Protein AF-A0ABD0RIA2-F1 (afdb_monomer)

Nearest PDB structures (foldseek):
  5v4l-assembly5_D  TM=9.833E-01  e=1.590E-05  Cryptococcus neoformans
  4ffx-assembly1_D  TM=9.810E-01  e=3.135E-05  Homo sapiens
  2j91-assembly1_D  TM=9.807E-01  e=5.396E-05  Homo sapiens
  4flc-assembly1_B  TM=9.853E-01  e=7.577E-05  Homo sapiens
  5nxa-assembly2_G  TM=9.116E-01  e=6.615E-05  Homo sapiens neanderthalensis

Foldseek 3Di:
DVVLQVVQVCCCPPVVDHRCSVVVLCPDPVNVVCNVVVVVVPPVVVVCPCVVVD

Solvent-accessible surface area (backbone atoms only — not comparable to full-atom values): 3421 Å² total; per-residue (Å²): 109,71,67,56,50,53,52,23,50,42,38,33,74,75,69,70,45,71,78,46,45,68,60,53,50,74,70,37,75,89,42,58,92,49,58,91,48,45,70,73,74,62,42,69,79,76,73,52,77,63,60,91,80,106

Organism: Cirrhinus mrigala (NCBI:txid683832)

Secondary structure (DSSP, 8-state):
-HHHHHHHHHIIIII-----HHHHHHH-GGGGGGGGGHHHHT-GGGGSTTGGG-

InterPro domains:
  IPR019468 Adenylosuccinate lyase C-terminal [PF10397] (6-54)

Radius of gyration: 14.19 Å; Cα contacts (8 Å, |Δi|>4): 24; chains: 1; bounding box: 34×29×30 Å

pLDDT: mean 94.4, std 3.67, range [74.75, 98.0]

Mean predicted aligned error: 3.45 Å

Structure (mmCIF, N/CA/C/O backbone):
data_AF-A0ABD0RIA2-F1
#
_entry.id   AF-A0ABD0RIA2-F1
#
loop_
_atom_site.group_PDB
_atom_site.id
_atom_site.type_symbol
_atom_site.label_atom_id
_atom_site.label_alt_id
_atom_site.label_comp_id
_atom_site.label_asym_id
_atom_site.label_entity_id
_atom_site.label_seq_id
_atom_site.pdbx_PDB_ins_code
_atom_site.Cartn_x
_atom_site.Cartn_y
_atom_site.Cartn_z
_atom_site.occupancy
_atom_site.B_iso_or_equiv
_atom_site.auth_seq_id
_atom_site.auth_comp_id
_atom_site.auth_asym_id
_atom_site.auth_atom_id
_atom_site.pdbx_PDB_model_num
ATOM 1 N N . ILE A 1 1 ? 2.505 9.811 -2.526 1.00 84.00 1 ILE A N 1
ATOM 2 C CA . ILE A 1 1 ? 2.221 8.802 -1.468 1.00 84.00 1 ILE A CA 1
ATOM 3 C C . ILE A 1 1 ? 2.046 9.384 -0.055 1.00 84.00 1 ILE A C 1
ATOM 5 O O . ILE A 1 1 ? 1.152 8.931 0.645 1.00 84.00 1 ILE A O 1
ATOM 9 N N . ARG A 1 2 ? 2.827 10.400 0.370 1.00 93.94 2 ARG A N 1
ATOM 10 C CA . ARG A 1 2 ? 2.780 10.982 1.736 1.00 93.94 2 ARG A CA 1
ATOM 11 C C . ARG A 1 2 ? 1.370 11.312 2.245 1.00 93.94 2 ARG A C 1
ATOM 13 O O . ARG A 1 2 ? 1.052 10.975 3.376 1.00 93.94 2 ARG A O 1
ATOM 20 N N . VAL A 1 3 ? 0.540 11.942 1.413 1.00 96.25 3 VAL A N 1
ATOM 21 C CA . VAL A 1 3 ? -0.836 12.312 1.78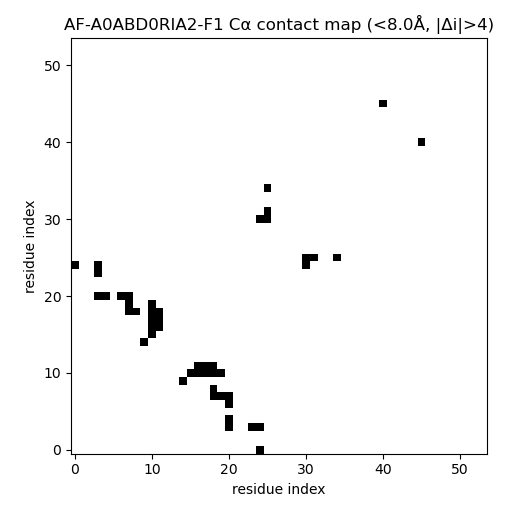4 1.00 96.25 3 VAL A CA 1
ATOM 22 C C . VAL A 1 3 ? -1.705 11.071 2.017 1.00 96.25 3 VAL A C 1
ATOM 24 O O . VAL A 1 3 ? -2.329 10.965 3.066 1.00 96.25 3 VAL A O 1
ATOM 27 N N . LEU A 1 4 ? -1.678 10.094 1.102 1.00 95.75 4 LEU A N 1
ATOM 28 C CA . LEU A 1 4 ? -2.424 8.836 1.253 1.00 95.75 4 LEU A CA 1
ATOM 29 C C . LEU A 1 4 ? -2.002 8.062 2.509 1.00 95.75 4 LEU A C 1
ATOM 31 O O . LEU A 1 4 ? -2.849 7.524 3.215 1.00 95.75 4 LEU A O 1
ATOM 35 N N . PHE A 1 5 ? -0.703 8.058 2.828 1.00 96.06 5 PHE A N 1
ATOM 36 C CA . PHE A 1 5 ? -0.186 7.435 4.048 1.00 96.06 5 PHE A CA 1
ATOM 37 C C . PHE A 1 5 ? -0.734 8.104 5.313 1.00 96.06 5 PHE A C 1
ATOM 39 O O . PHE A 1 5 ? -1.149 7.422 6.245 1.00 96.06 5 PHE A O 1
ATOM 46 N N . GLN A 1 6 ? -0.757 9.439 5.349 1.00 97.44 6 GLN A N 1
ATOM 47 C CA . GLN A 1 6 ? -1.297 10.186 6.488 1.00 97.44 6 GLN A CA 1
ATOM 48 C C . GLN A 1 6 ? -2.791 9.926 6.686 1.00 97.44 6 GLN A C 1
ATOM 50 O O . GLN A 1 6 ? -3.228 9.777 7.823 1.00 97.44 6 GLN A O 1
ATOM 55 N N . GLN A 1 7 ? -3.557 9.829 5.599 1.00 96.75 7 GLN A N 1
ATOM 56 C CA . GLN A 1 7 ? -4.984 9.523 5.670 1.00 96.75 7 GLN A CA 1
ATOM 57 C C . GLN A 1 7 ? -5.240 8.101 6.186 1.00 96.75 7 GLN A C 1
ATOM 59 O O . GLN A 1 7 ? -6.016 7.935 7.120 1.00 96.75 7 GLN A O 1
ATOM 64 N N . ALA A 1 8 ? -4.540 7.094 5.653 1.00 97.25 8 ALA A N 1
ATOM 65 C CA . ALA A 1 8 ? -4.660 5.717 6.138 1.00 97.25 8 ALA A CA 1
ATOM 66 C C . ALA A 1 8 ? -4.240 5.590 7.613 1.00 97.25 8 ALA A C 1
ATOM 68 O O . ALA A 1 8 ? -4.884 4.912 8.409 1.00 97.25 8 ALA A O 1
ATOM 69 N N . ALA A 1 9 ? -3.187 6.308 8.020 1.00 97.19 9 ALA A N 1
ATOM 70 C CA . ALA A 1 9 ? -2.771 6.358 9.417 1.00 97.19 9 ALA A CA 1
ATOM 71 C C . ALA A 1 9 ? -3.813 7.033 10.326 1.00 97.19 9 ALA A C 1
ATOM 73 O O . ALA A 1 9 ? -3.901 6.669 11.497 1.00 97.19 9 ALA A O 1
ATOM 74 N N . ALA A 1 10 ? -4.575 8.008 9.821 1.00 98.00 10 ALA A N 1
ATOM 75 C CA . ALA A 1 10 ? -5.656 8.636 10.574 1.00 98.00 10 ALA A CA 1
ATOM 76 C C . ALA A 1 10 ? -6.809 7.652 10.821 1.00 98.00 10 ALA A C 1
ATOM 78 O O . ALA A 1 10 ? -7.230 7.540 11.967 1.00 98.00 10 ALA A 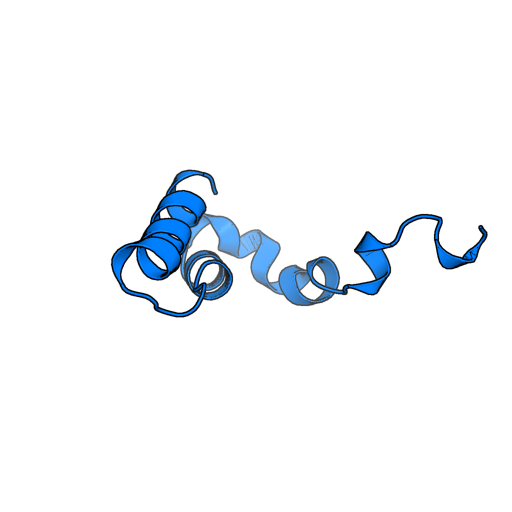O 1
ATOM 79 N N . VAL A 1 11 ? -7.223 6.875 9.811 1.00 97.56 11 VAL A N 1
ATOM 80 C CA . VAL A 1 11 ? -8.251 5.822 9.958 1.00 97.56 11 VAL A CA 1
ATOM 81 C C . VAL A 1 11 ? -7.862 4.831 11.058 1.00 97.56 11 VAL A C 1
ATOM 83 O O . VAL A 1 11 ? -8.628 4.582 11.985 1.00 97.56 11 VAL A O 1
ATOM 86 N N . VAL A 1 12 ? -6.621 4.342 11.036 1.00 97.50 12 VAL A N 1
ATOM 87 C CA . VAL A 1 12 ? -6.141 3.405 12.063 1.00 97.50 12 VAL A CA 1
ATOM 88 C C . VAL A 1 12 ? -6.107 4.054 13.448 1.00 97.50 12 VAL A C 1
ATOM 90 O O . VAL A 1 12 ? -6.584 3.483 14.424 1.00 97.50 12 VAL A O 1
ATOM 93 N N . LYS A 1 13 ? -5.517 5.248 13.562 1.00 97.50 13 LYS A N 1
ATOM 94 C CA . LYS A 1 13 ? -5.216 5.851 14.871 1.00 97.50 13 LYS A CA 1
ATOM 95 C C . LYS A 1 13 ? -6.405 6.542 15.526 1.00 97.50 13 LYS A C 1
ATOM 97 O O . LYS A 1 13 ? -6.443 6.602 16.749 1.00 97.50 13 LYS A O 1
ATOM 102 N N . GLN A 1 14 ? -7.295 7.131 14.735 1.00 97.81 14 GLN A N 1
ATOM 103 C CA . GLN A 1 14 ? -8.405 7.948 15.229 1.00 97.81 14 GLN A CA 1
ATOM 104 C C . GLN A 1 14 ? -9.721 7.177 15.218 1.00 97.81 14 GLN A C 1
ATOM 106 O O . GLN A 1 14 ? -10.527 7.339 16.127 1.00 97.81 14 GLN A O 1
ATOM 111 N N . GLU A 1 15 ? -9.929 6.329 14.212 1.00 96.25 15 GLU A N 1
ATOM 112 C CA . GLU A 1 15 ? -11.195 5.616 14.017 1.00 96.25 15 GLU A CA 1
ATOM 113 C C . GLU A 1 15 ? -11.105 4.153 14.476 1.00 96.25 15 GLU A C 1
ATOM 115 O O . GLU A 1 15 ? -12.125 3.480 14.587 1.00 96.25 15 GLU A O 1
ATOM 120 N N . GLY A 1 16 ? -9.894 3.655 14.767 1.00 96.88 16 GLY A N 1
ATOM 121 C CA . GLY A 1 16 ? -9.662 2.254 15.129 1.00 96.88 16 GLY A CA 1
ATOM 122 C C . GLY A 1 16 ? -9.920 1.282 13.974 1.00 96.88 16 GLY A C 1
ATOM 123 O O . GLY A 1 16 ? -10.147 0.100 14.217 1.00 96.88 16 GLY A O 1
ATOM 124 N N . GLY A 1 17 ? -9.933 1.784 12.736 1.00 96.88 17 GLY A N 1
ATOM 125 C CA . GLY A 1 17 ? -10.190 0.997 11.534 1.00 96.88 17 GLY A CA 1
ATOM 126 C C . GLY A 1 17 ? -8.946 0.303 10.980 1.00 96.88 17 GLY A C 1
ATOM 127 O O . GLY A 1 17 ? -7.823 0.496 11.451 1.00 96.88 17 GLY A O 1
ATOM 128 N N . ASP A 1 18 ? -9.147 -0.479 9.922 1.00 97.56 18 ASP A N 1
ATOM 129 C CA . ASP A 1 18 ? -8.059 -1.141 9.206 1.00 97.56 18 ASP A CA 1
ATOM 130 C C . ASP A 1 18 ? -7.239 -0.157 8.362 1.00 97.56 18 ASP A C 1
ATOM 132 O O . ASP A 1 18 ? -7.717 0.886 7.908 1.00 97.56 18 ASP A O 1
ATOM 136 N N . ASN A 1 19 ? -5.978 -0.509 8.102 1.00 96.69 19 ASN A N 1
ATOM 137 C CA . ASN A 1 19 ? -5.131 0.272 7.208 1.00 96.69 19 ASN A CA 1
ATOM 138 C C . ASN A 1 19 ? -5.564 0.075 5.748 1.00 96.69 19 ASN A C 1
ATOM 140 O O . ASN A 1 19 ? -5.388 -0.997 5.170 1.00 96.69 19 ASN A O 1
ATOM 144 N N . ASP A 1 20 ? -6.065 1.141 5.133 1.00 97.06 20 ASP A N 1
ATOM 145 C CA . ASP A 1 20 ? -6.617 1.146 3.780 1.00 97.06 20 ASP A CA 1
ATOM 146 C C . ASP A 1 20 ? -5.668 1.740 2.717 1.00 97.06 20 ASP A C 1
ATOM 148 O O . ASP A 1 20 ? -6.087 2.009 1.587 1.00 97.06 20 ASP A O 1
ATOM 152 N N . LEU A 1 21 ? -4.377 1.926 3.030 1.00 96.19 21 LEU A N 1
ATOM 153 C CA . LEU A 1 21 ? -3.407 2.577 2.137 1.00 96.19 21 LEU A CA 1
ATOM 154 C C . LEU A 1 21 ? -3.344 1.931 0.748 1.00 96.19 21 LEU A C 1
ATOM 156 O O . LEU A 1 21 ? -3.300 2.636 -0.261 1.00 96.19 21 LEU A O 1
ATOM 160 N N . LEU A 1 22 ? -3.342 0.598 0.686 1.00 94.81 22 LEU A N 1
ATOM 161 C CA . LEU A 1 22 ? -3.290 -0.116 -0.590 1.00 94.81 22 LEU A CA 1
ATOM 162 C C . LEU A 1 22 ? -4.536 0.128 -1.438 1.00 94.81 22 LEU A C 1
ATOM 164 O O . LEU A 1 22 ? -4.416 0.280 -2.651 1.00 94.81 22 LEU A O 1
ATOM 168 N N . ASN A 1 23 ? -5.709 0.227 -0.814 1.00 95.62 23 ASN A N 1
ATOM 169 C CA . ASN A 1 23 ? -6.945 0.537 -1.525 1.00 95.62 23 ASN A CA 1
ATOM 170 C C . ASN A 1 23 ? -6.866 1.942 -2.124 1.00 95.62 23 ASN A C 1
ATOM 172 O O . ASN A 1 23 ? -7.136 2.115 -3.309 1.00 95.62 23 ASN A O 1
ATOM 176 N N . ARG A 1 24 ? -6.378 2.917 -1.346 1.00 96.06 24 ARG A N 1
ATOM 177 C CA . ARG A 1 24 ? -6.180 4.297 -1.814 1.00 96.06 24 ARG A CA 1
ATOM 178 C C . ARG A 1 24 ? -5.218 4.377 -2.999 1.00 96.06 24 ARG A C 1
ATOM 180 O O . ARG A 1 24 ? -5.511 5.068 -3.969 1.00 96.06 24 ARG A O 1
ATOM 187 N N . ILE A 1 25 ? -4.099 3.648 -2.942 1.00 94.81 25 ILE A N 1
ATOM 188 C CA . ILE A 1 25 ? -3.122 3.579 -4.043 1.00 94.81 25 ILE A CA 1
ATOM 189 C C . ILE A 1 25 ? -3.753 2.966 -5.298 1.00 94.81 25 ILE A C 1
ATO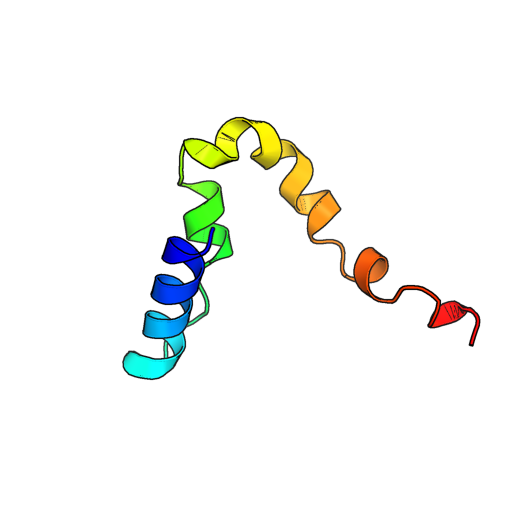M 191 O O . ILE A 1 25 ? -3.552 3.496 -6.386 1.00 94.81 25 ILE A O 1
ATOM 195 N N . LYS A 1 26 ? -4.542 1.890 -5.161 1.00 94.56 26 LYS A N 1
ATOM 196 C CA . LYS A 1 26 ? -5.225 1.238 -6.293 1.00 94.56 26 LYS A CA 1
ATOM 197 C C . LYS A 1 26 ? -6.247 2.145 -6.983 1.00 94.56 26 LYS A C 1
ATOM 199 O O . LYS A 1 26 ? -6.474 1.994 -8.178 1.00 94.56 26 LYS A O 1
ATOM 204 N N . THR A 1 27 ? -6.861 3.065 -6.241 1.00 95.00 27 THR A N 1
ATOM 205 C CA . THR A 1 27 ? -7.895 3.974 -6.758 1.00 95.00 27 THR A CA 1
ATOM 206 C C . THR A 1 27 ? -7.366 5.319 -7.252 1.00 95.00 27 THR A C 1
ATOM 208 O O . THR A 1 27 ? -8.105 6.050 -7.905 1.00 95.00 27 THR A O 1
ATOM 211 N N . ASP A 1 28 ? -6.125 5.682 -6.927 1.00 95.69 28 ASP A N 1
ATOM 212 C CA . ASP A 1 28 ? -5.552 6.979 -7.287 1.00 95.69 28 ASP A CA 1
ATOM 213 C C . ASP A 1 28 ? -4.963 6.927 -8.717 1.00 95.69 28 ASP A C 1
ATOM 215 O O . ASP A 1 28 ? -4.017 6.167 -8.964 1.00 95.69 28 ASP A O 1
ATOM 219 N N . PRO A 1 29 ? -5.479 7.742 -9.668 1.00 95.19 29 PRO A N 1
ATOM 220 C CA . PRO A 1 29 ? -5.040 7.729 -11.064 1.00 95.19 29 PRO A CA 1
ATOM 221 C C .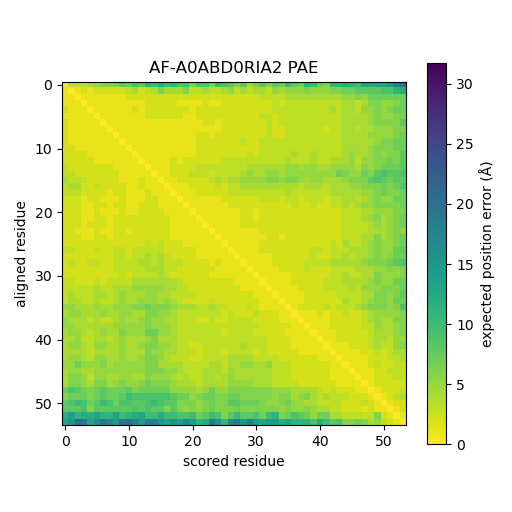 PRO A 1 29 ? -3.537 7.947 -11.252 1.00 95.19 29 PRO A C 1
ATOM 223 O O . PRO A 1 29 ? -2.971 7.457 -12.233 1.00 95.19 29 PRO A O 1
ATOM 226 N N . TYR A 1 30 ? -2.876 8.637 -10.318 1.00 95.50 30 TYR A N 1
ATOM 227 C CA . TYR A 1 30 ? -1.431 8.852 -10.345 1.00 95.50 30 TYR A CA 1
ATOM 228 C C . TYR A 1 30 ? -0.640 7.534 -10.383 1.00 95.50 30 TYR A C 1
ATOM 230 O O . TYR A 1 30 ? 0.413 7.464 -11.017 1.00 95.50 30 TYR A O 1
ATOM 238 N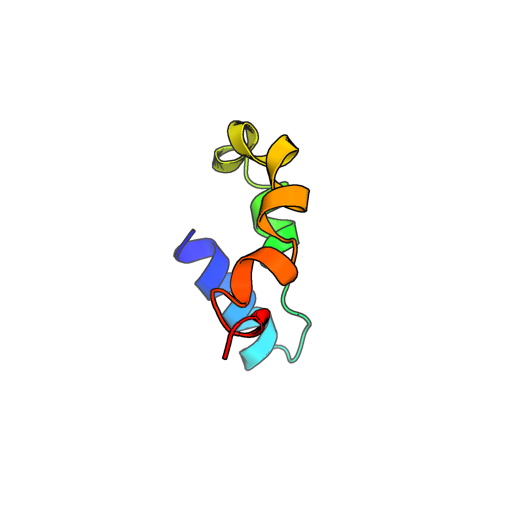 N . PHE A 1 31 ? -1.146 6.472 -9.746 1.00 94.94 31 PHE A N 1
ATOM 239 C CA . PHE A 1 31 ? -0.457 5.182 -9.657 1.00 94.94 31 PHE A CA 1
ATOM 240 C C . PHE A 1 31 ? -0.816 4.206 -10.779 1.00 94.94 31 PHE A C 1
ATOM 242 O O . PHE A 1 31 ? -0.230 3.125 -10.832 1.00 94.94 31 PHE A O 1
ATOM 249 N N . THR A 1 32 ? -1.702 4.582 -11.709 1.00 95.19 32 THR A N 1
ATOM 250 C CA . THR A 1 32 ? -2.124 3.740 -12.847 1.00 95.19 32 THR A CA 1
ATOM 251 C C . THR A 1 32 ? -0.964 3.003 -13.538 1.00 95.19 32 THR A C 1
ATO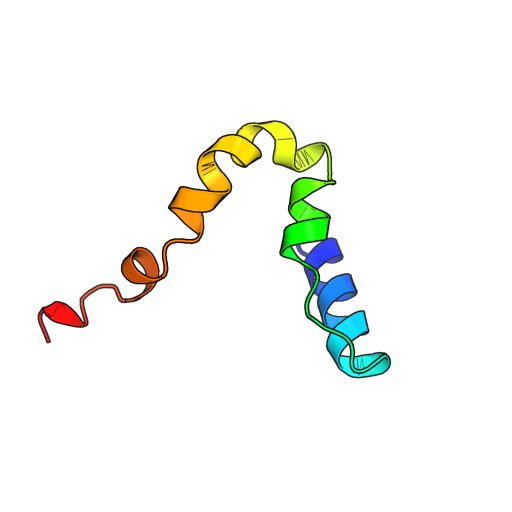M 253 O O . THR A 1 32 ? -1.092 1.797 -13.754 1.00 95.19 32 THR A O 1
ATOM 256 N N . PRO A 1 33 ? 0.197 3.638 -13.824 1.00 96.69 33 PRO A N 1
ATOM 257 C CA . PRO A 1 33 ? 1.300 2.961 -14.512 1.00 96.69 33 PRO A CA 1
ATOM 258 C C . PRO A 1 33 ? 1.937 1.801 -13.730 1.00 96.69 33 PRO A C 1
ATOM 260 O O . PRO A 1 33 ? 2.564 0.935 -14.337 1.00 96.69 33 PRO A O 1
ATOM 263 N N . ILE A 1 34 ? 1.803 1.777 -12.399 1.00 94.38 34 ILE A N 1
ATOM 264 C CA . ILE A 1 34 ? 2.433 0.767 -11.533 1.00 94.38 34 ILE A CA 1
ATOM 265 C C . ILE A 1 34 ? 1.451 -0.285 -11.004 1.00 94.38 34 ILE A C 1
ATOM 267 O O . ILE A 1 34 ? 1.890 -1.252 -10.385 1.00 94.38 34 ILE A O 1
ATOM 271 N N . LEU A 1 35 ? 0.139 -0.132 -11.232 1.00 93.38 35 LEU A N 1
ATOM 272 C CA . LEU A 1 35 ? -0.875 -1.023 -10.646 1.00 93.38 35 LEU A CA 1
ATOM 273 C C . LEU A 1 35 ? -0.662 -2.492 -11.030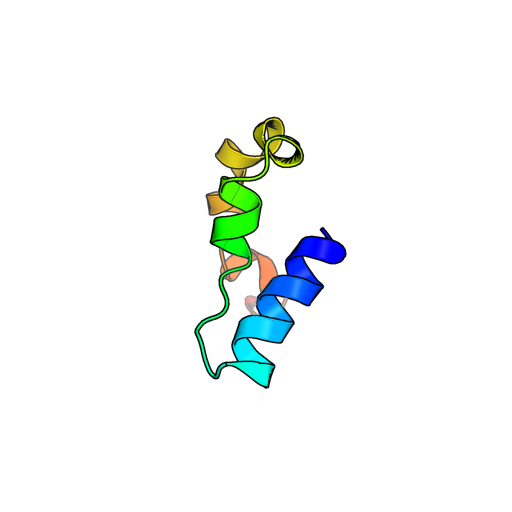 1.00 93.38 35 LEU A C 1
ATOM 275 O O . LEU A 1 35 ? -0.805 -3.366 -10.181 1.00 93.38 35 LEU A O 1
ATOM 279 N N . GLY A 1 36 ? -0.245 -2.763 -12.270 1.00 94.31 36 GLY A N 1
ATOM 280 C CA . GLY A 1 36 ? 0.050 -4.123 -12.735 1.00 94.31 36 GLY A CA 1
ATOM 281 C C . GLY A 1 36 ? 1.294 -4.763 -12.104 1.00 94.31 36 GLY A C 1
ATOM 282 O O . GLY A 1 36 ? 1.493 -5.963 -12.243 1.00 94.31 36 GLY A O 1
ATOM 283 N N . GLN A 1 37 ? 2.134 -3.986 -11.414 1.00 94.50 37 GLN A N 1
ATOM 284 C CA . GLN A 1 37 ? 3.339 -4.471 -10.728 1.00 94.50 37 GLN A CA 1
ATOM 285 C C . GLN A 1 37 ? 3.131 -4.601 -9.215 1.00 94.50 37 GLN A C 1
ATOM 287 O O . GLN A 1 37 ? 4.016 -5.084 -8.509 1.00 94.50 37 GLN A O 1
ATOM 292 N N . LEU A 1 38 ? 1.981 -4.155 -8.703 1.00 92.19 38 LEU A N 1
ATOM 293 C CA . LEU A 1 38 ? 1.770 -3.981 -7.273 1.00 92.19 38 LEU A CA 1
ATOM 294 C C . LEU A 1 38 ? 1.846 -5.308 -6.508 1.00 92.19 38 LEU A C 1
ATOM 296 O O . LEU A 1 38 ? 2.447 -5.347 -5.442 1.00 92.19 38 LEU A O 1
ATOM 300 N N . ASP A 1 39 ? 1.322 -6.399 -7.068 1.00 90.56 39 ASP A N 1
ATOM 301 C CA . ASP A 1 39 ? 1.369 -7.717 -6.420 1.00 90.56 39 ASP A CA 1
ATOM 302 C C . ASP A 1 39 ? 2.808 -8.231 -6.266 1.00 90.56 39 ASP A C 1
ATOM 304 O O . ASP A 1 39 ? 3.175 -8.740 -5.209 1.00 90.56 39 ASP A O 1
ATOM 308 N N . ALA A 1 40 ? 3.653 -8.033 -7.283 1.00 93.94 40 ALA A N 1
ATOM 309 C CA . ALA A 1 40 ? 5.067 -8.401 -7.220 1.00 93.94 40 ALA A CA 1
ATOM 310 C C . ALA A 1 40 ? 5.843 -7.525 -6.223 1.00 93.94 40 ALA A C 1
ATOM 312 O O . ALA A 1 40 ? 6.697 -8.023 -5.493 1.00 93.94 40 ALA A O 1
ATOM 313 N N . LEU A 1 41 ? 5.521 -6.228 -6.158 1.00 92.06 41 LEU A N 1
ATOM 314 C CA . LEU A 1 41 ? 6.117 -5.296 -5.195 1.00 92.06 41 LEU A CA 1
ATOM 315 C C . LEU A 1 41 ? 5.726 -5.601 -3.744 1.00 92.06 41 LEU A C 1
ATOM 317 O O . LEU A 1 41 ? 6.430 -5.179 -2.832 1.00 92.06 41 LEU A O 1
ATOM 321 N N . LEU A 1 42 ? 4.609 -6.296 -3.523 1.00 92.81 42 LEU A N 1
ATOM 322 C CA . LEU A 1 42 ? 4.099 -6.632 -2.195 1.00 92.81 42 LEU A CA 1
ATOM 323 C C . LEU A 1 42 ? 4.482 -8.041 -1.732 1.00 92.81 42 LEU A C 1
ATOM 325 O O . LEU A 1 42 ? 4.052 -8.437 -0.650 1.00 92.81 42 LEU A O 1
ATOM 329 N N . ASP A 1 43 ? 5.295 -8.785 -2.489 1.00 94.44 43 ASP A N 1
ATOM 330 C CA . ASP A 1 43 ? 5.784 -10.096 -2.055 1.00 94.44 43 ASP A CA 1
ATOM 331 C C . ASP A 1 43 ? 6.675 -9.944 -0.804 1.00 94.44 43 ASP A C 1
ATOM 333 O O . ASP A 1 43 ? 7.790 -9.417 -0.915 1.00 94.44 43 ASP A O 1
ATOM 337 N N . PRO A 1 44 ? 6.255 -10.450 0.378 1.00 93.19 44 PRO A N 1
ATOM 338 C CA . PRO A 1 44 ? 7.010 -10.330 1.627 1.00 93.19 44 PRO A CA 1
ATOM 339 C C . PRO A 1 44 ? 8.431 -10.899 1.541 1.00 93.19 44 PRO A C 1
ATOM 341 O O . PRO A 1 44 ? 9.331 -10.428 2.239 1.00 93.19 44 PRO A O 1
ATOM 344 N N . LYS A 1 45 ? 8.666 -11.885 0.664 1.00 94.19 45 LYS A N 1
ATOM 345 C CA . LYS A 1 45 ? 9.991 -12.495 0.468 1.00 94.19 45 LYS A CA 1
ATOM 346 C C . LYS A 1 45 ? 11.009 -11.516 -0.105 1.00 94.19 45 LYS A C 1
ATOM 348 O O . LYS A 1 45 ? 12.207 -11.698 0.087 1.00 94.19 45 LYS A O 1
ATOM 353 N N . THR A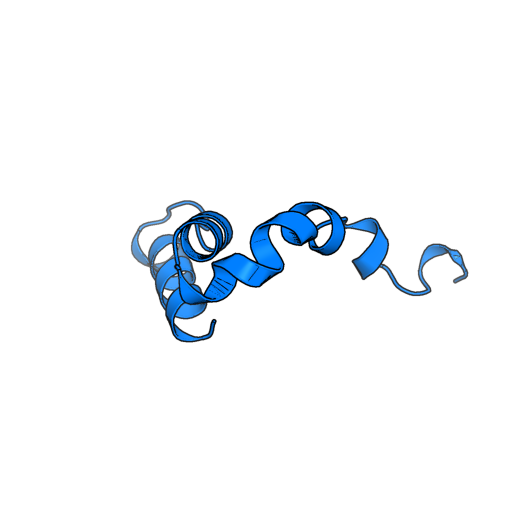 1 46 ? 10.555 -10.465 -0.779 1.00 93.00 46 THR A N 1
ATOM 354 C CA . THR A 1 46 ? 11.443 -9.424 -1.308 1.00 93.00 46 THR A CA 1
ATOM 355 C C . THR A 1 46 ? 11.925 -8.452 -0.221 1.00 93.00 46 THR A C 1
ATOM 357 O O . THR A 1 46 ? 12.901 -7.736 -0.432 1.00 93.00 46 THR A O 1
ATOM 360 N N . PHE A 1 47 ? 11.325 -8.482 0.978 1.00 94.38 47 PHE A N 1
ATOM 361 C CA . PHE A 1 47 ? 11.633 -7.566 2.087 1.00 94.38 47 PHE A CA 1
ATOM 362 C C . PHE A 1 47 ? 12.575 -8.148 3.150 1.00 94.38 47 PHE A C 1
ATOM 364 O O . PHE A 1 47 ? 13.003 -7.423 4.045 1.00 94.38 47 PHE A O 1
ATOM 371 N N . ILE A 1 48 ? 12.923 -9.436 3.069 1.00 93.94 48 ILE A N 1
ATOM 372 C CA . ILE A 1 48 ? 13.768 -10.103 4.079 1.00 93.94 48 ILE A CA 1
ATOM 373 C C . ILE A 1 48 ? 15.273 -10.043 3.766 1.00 93.94 48 ILE A C 1
ATOM 375 O O . ILE A 1 48 ? 16.092 -10.489 4.568 1.00 93.94 48 ILE A O 1
ATOM 379 N N . GLY A 1 49 ? 15.661 -9.476 2.618 1.00 91.50 49 GLY A N 1
ATOM 380 C CA . GLY A 1 49 ? 17.058 -9.246 2.245 1.00 91.50 49 GLY A CA 1
ATOM 381 C C . GLY A 1 49 ? 17.927 -10.503 2.355 1.00 91.50 49 GLY A C 1
ATOM 382 O O . GLY A 1 49 ? 17.651 -11.515 1.718 1.00 91.50 49 GLY A O 1
ATOM 383 N N . ARG A 1 50 ? 18.990 -10.423 3.168 1.00 91.94 50 ARG A N 1
ATOM 384 C CA . ARG A 1 50 ? 19.946 -11.520 3.390 1.00 91.94 50 ARG A CA 1
ATOM 385 C C . ARG A 1 50 ? 19.565 -12.479 4.524 1.00 91.94 50 ARG A C 1
ATOM 387 O O . ARG A 1 50 ? 20.349 -13.373 4.815 1.00 91.94 50 ARG A O 1
ATOM 394 N N . ALA A 1 51 ? 18.395 -12.324 5.152 1.00 92.56 51 ALA A N 1
ATOM 395 C CA . ALA A 1 51 ? 17.980 -13.168 6.278 1.00 92.56 51 ALA A CA 1
ATOM 396 C C . ALA A 1 51 ? 18.092 -14.685 6.009 1.00 92.56 51 ALA A C 1
ATOM 398 O O . ALA A 1 51 ? 18.512 -15.399 6.912 1.00 92.56 51 ALA A O 1
ATOM 399 N N . PRO A 1 52 ? 17.805 -15.204 4.796 1.00 91.00 52 PRO A N 1
ATOM 400 C CA . PRO A 1 52 ? 17.989 -16.629 4.510 1.00 91.00 52 PRO A CA 1
ATOM 401 C C . PRO A 1 52 ? 19.450 -17.112 4.482 1.00 91.00 52 PRO A C 1
ATOM 403 O O . PRO A 1 52 ? 19.672 -18.317 4.513 1.00 91.00 52 PRO A O 1
ATOM 406 N N . GLN A 1 53 ? 20.435 -16.213 4.350 1.00 89.75 53 GLN A N 1
ATOM 407 C CA . GLN A 1 53 ? 21.868 -16.543 4.287 1.00 89.75 53 GLN A CA 1
ATOM 408 C C . GLN A 1 53 ? 22.633 -16.207 5.583 1.00 89.75 53 GLN A C 1
ATOM 410 O O . GLN A 1 53 ? 23.861 -16.312 5.588 1.00 89.75 53 GLN A O 1
ATOM 415 N N . GLN A 1 54 ? 21.937 -15.749 6.631 1.00 74.75 54 GLN A N 1
ATOM 416 C CA . GLN A 1 54 ? 22.516 -15.406 7.939 1.00 74.75 54 GLN A CA 1
ATOM 417 C C . GLN A 1 54 ? 22.593 -16.603 8.885 1.00 74.75 54 GLN A C 1
ATOM 419 O O . GLN A 1 54 ? 21.752 -17.519 8.760 1.00 74.75 54 GLN A O 1
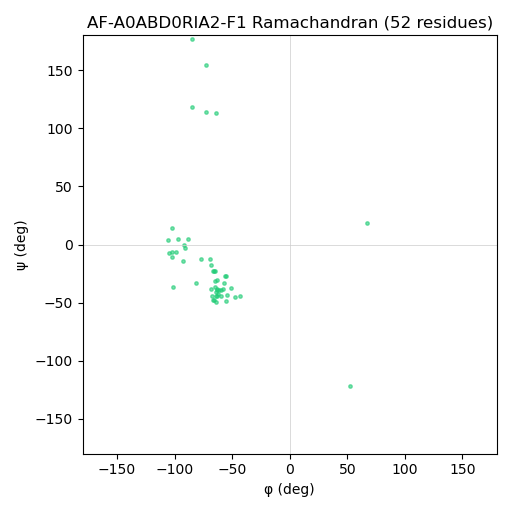#

Sequence (54 aa):
IRVLFQQAAAVVKQEGGDNDLLNRIKTDPYFTPILGQLDALLDPKTFIGRAPQQ